Protein AF-A0ABD0P3U5-F1 (afdb_monomer_lite)

Organism: Cirrhinus mrigala (NCBI:txid683832)

InterPro domains:
  IPR001300 Peptidase C2, calpain, catalytic domain [PF00648] (1-49)
  IPR038765 Papain-like cysteine peptidase superfamily [SSF54001] (1-49)

Structure (mmCIF, N/CA/C/O backbone):
data_AF-A0ABD0P3U5-F1
#
_entry.id   AF-A0ABD0P3U5-F1
#
loop_
_atom_site.group_PDB
_atom_site.id
_atom_site.type_symbol
_atom_site.label_atom_id
_atom_site.label_alt_id
_atom_site.label_comp_id
_atom_site.label_asym_id
_atom_site.label_entity_id
_atom_site.label_seq_id
_atom_site.pdbx_PDB_ins_code
_atom_site.Cartn_x
_atom_site.Cartn_y
_atom_site.Cartn_z
_atom_si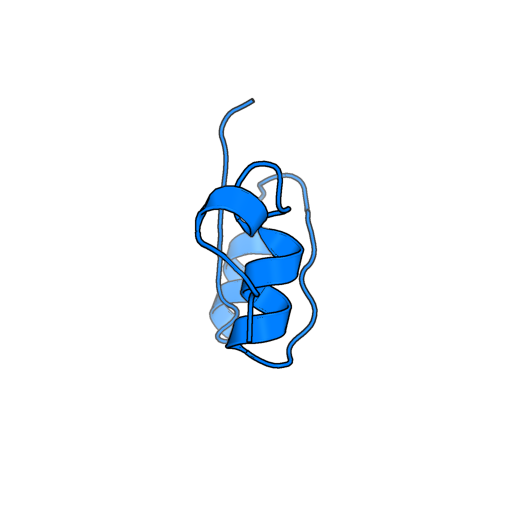te.occupancy
_atom_site.B_iso_or_equiv
_atom_site.auth_seq_id
_atom_site.auth_comp_id
_atom_site.auth_asym_id
_atom_site.auth_atom_id
_atom_site.pdbx_PDB_model_num
ATOM 1 N N . LEU A 1 1 ? 5.800 -5.318 -17.280 1.00 63.75 1 LEU A N 1
ATOM 2 C CA . LEU A 1 1 ? 7.159 -5.819 -16.965 1.00 63.75 1 LEU A CA 1
ATOM 3 C C . LEU A 1 1 ? 8.102 -4.631 -17.076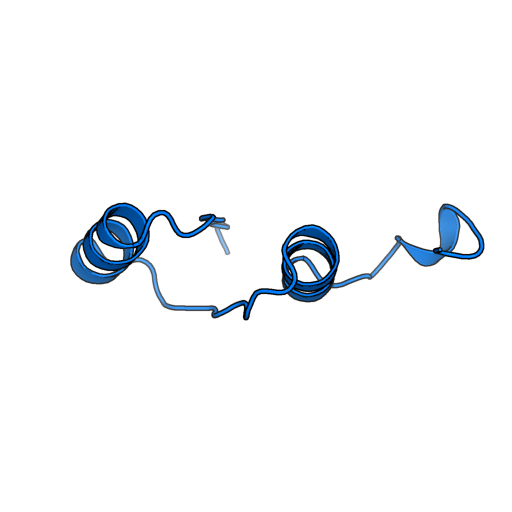 1.00 63.75 1 LEU A C 1
ATOM 5 O O . LEU A 1 1 ? 8.208 -4.057 -18.153 1.00 63.75 1 LEU A O 1
ATOM 9 N N . ILE A 1 2 ? 8.643 -4.176 -15.947 1.00 81.88 2 ILE A N 1
ATOM 10 C CA . ILE A 1 2 ? 9.411 -2.929 -15.858 1.00 81.88 2 ILE A CA 1
ATOM 11 C C . ILE A 1 2 ? 10.760 -3.129 -16.572 1.00 81.88 2 ILE A C 1
ATOM 13 O O . ILE A 1 2 ? 11.476 -4.086 -16.288 1.00 81.88 2 ILE A O 1
ATOM 17 N N . GLY A 1 3 ? 11.080 -2.255 -17.533 1.00 86.75 3 GLY A N 1
ATOM 18 C CA . GLY A 1 3 ? 12.154 -2.460 -18.520 1.00 86.75 3 GLY A CA 1
ATOM 19 C C . GLY A 1 3 ? 13.593 -2.433 -17.983 1.00 86.75 3 GLY A C 1
ATOM 20 O O . GLY A 1 3 ? 14.515 -2.794 -18.709 1.00 86.75 3 GLY A O 1
ATOM 21 N N . SER A 1 4 ? 13.807 -2.010 -16.735 1.00 91.31 4 SER A N 1
ATOM 22 C CA . SER A 1 4 ? 15.096 -2.055 -16.030 1.00 91.31 4 SER A CA 1
ATOM 23 C C . SER A 1 4 ? 14.891 -1.804 -14.532 1.00 91.31 4 SER A C 1
ATOM 25 O O . SER A 1 4 ? 13.959 -1.100 -14.152 1.00 91.31 4 SER A O 1
ATOM 27 N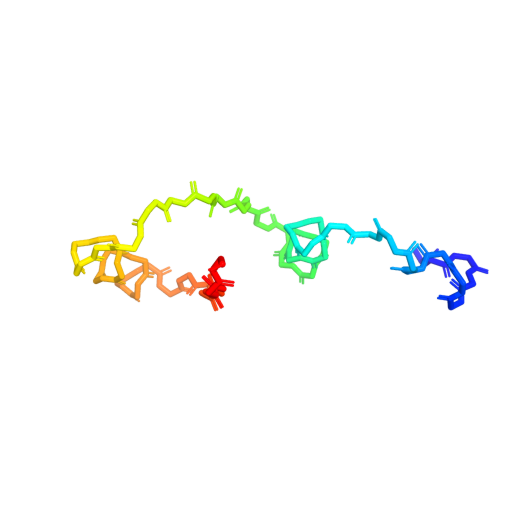 N . TYR A 1 5 ? 15.793 -2.281 -13.667 1.00 88.19 5 TYR A N 1
ATOM 28 C CA . TYR A 1 5 ? 15.782 -1.929 -12.237 1.00 88.19 5 TYR A CA 1
ATOM 29 C C . TYR A 1 5 ? 15.850 -0.414 -11.999 1.00 88.19 5 TYR A C 1
ATOM 31 O O . TYR A 1 5 ? 15.258 0.091 -11.048 1.00 88.19 5 TYR A O 1
ATOM 39 N N . GLY A 1 6 ? 16.527 0.327 -12.886 1.00 91.94 6 GLY A N 1
ATOM 40 C CA . GLY A 1 6 ? 16.588 1.788 -12.816 1.00 91.94 6 GLY A CA 1
ATOM 41 C C . GLY A 1 6 ? 15.218 2.458 -12.952 1.00 91.94 6 GLY A C 1
ATOM 42 O O . GLY A 1 6 ? 15.009 3.524 -12.382 1.00 91.94 6 GLY A O 1
ATOM 43 N N . SER A 1 7 ? 14.270 1.815 -13.635 1.00 88.56 7 SER A N 1
ATOM 44 C CA . SER A 1 7 ? 12.914 2.332 -13.839 1.00 88.56 7 SER A CA 1
ATOM 45 C C . SER A 1 7 ? 12.042 2.280 -12.581 1.00 88.56 7 SER A C 1
ATOM 47 O O . SER A 1 7 ? 11.019 2.946 -12.544 1.00 88.56 7 SER A O 1
ATOM 49 N N . LEU A 1 8 ? 12.438 1.530 -11.544 1.00 88.69 8 LEU A N 1
ATOM 50 C CA . LEU A 1 8 ? 11.747 1.535 -10.246 1.00 88.69 8 LEU A CA 1
ATOM 51 C C . LEU A 1 8 ? 12.114 2.764 -9.401 1.00 88.69 8 LEU A C 1
ATOM 53 O O . LEU A 1 8 ? 11.405 3.124 -8.461 1.00 88.69 8 LEU A O 1
ATOM 57 N N . LYS A 1 9 ? 13.247 3.410 -9.702 1.00 92.94 9 LYS A N 1
ATOM 58 C CA . LYS A 1 9 ? 13.721 4.563 -8.942 1.00 92.94 9 LYS A CA 1
ATOM 59 C C . LYS A 1 9 ? 12.814 5.766 -9.211 1.00 92.94 9 LYS A C 1
ATOM 61 O O . LYS A 1 9 ? 12.733 6.237 -10.337 1.00 92.94 9 LYS A O 1
ATOM 66 N N . GLY A 1 10 ? 12.199 6.293 -8.153 1.00 90.25 10 GLY A N 1
ATOM 67 C CA . GLY A 1 10 ? 11.262 7.419 -8.239 1.00 90.25 10 GLY A CA 1
ATOM 68 C C . GLY A 1 10 ? 9.812 7.012 -8.516 1.00 90.25 10 GLY A C 1
ATOM 69 O O . GLY A 1 10 ? 8.965 7.894 -8.614 1.00 90.25 10 GLY A O 1
ATOM 70 N N . GLY A 1 11 ? 9.525 5.709 -8.610 1.00 90.19 11 GLY A N 1
ATOM 71 C CA . GLY A 1 11 ? 8.157 5.200 -8.667 1.00 90.19 11 GLY A CA 1
ATOM 72 C C . GLY A 1 11 ? 7.387 5.475 -7.374 1.00 90.19 11 GLY A C 1
ATOM 73 O O . GLY A 1 11 ? 7.976 5.657 -6.300 1.00 90.19 11 GLY A O 1
ATOM 74 N N . ILE A 1 12 ? 6.061 5.509 -7.479 1.00 92.44 12 ILE A N 1
ATOM 75 C CA . ILE A 1 12 ? 5.178 5.798 -6.349 1.00 92.44 12 ILE A CA 1
ATOM 76 C C . ILE A 1 12 ? 4.733 4.475 -5.722 1.00 92.44 12 ILE A C 1
ATOM 78 O O . ILE A 1 12 ? 4.395 3.519 -6.412 1.00 92.44 12 ILE A O 1
ATOM 82 N N . ILE A 1 13 ? 4.699 4.410 -4.392 1.00 93.00 13 ILE A N 1
ATOM 83 C CA . ILE A 1 13 ? 4.324 3.181 -3.675 1.00 93.00 13 ILE A CA 1
ATOM 84 C C . ILE A 1 13 ? 2.895 2.740 -4.024 1.00 93.00 13 ILE A C 1
ATOM 86 O O . ILE A 1 13 ? 2.647 1.545 -4.145 1.00 93.00 13 ILE A O 1
ATOM 90 N N . SER A 1 14 ? 1.974 3.688 -4.232 1.00 94.38 14 SER A N 1
ATOM 91 C CA . SER A 1 14 ? 0.601 3.384 -4.649 1.00 94.38 14 SER A CA 1
ATOM 92 C C . SER A 1 14 ? 0.548 2.656 -5.993 1.00 94.38 14 SER A C 1
ATOM 94 O O . SER A 1 14 ? -0.134 1.645 -6.075 1.00 94.38 14 SER A O 1
ATOM 96 N N . GLU A 1 15 ? 1.337 3.087 -6.984 1.00 95.06 15 GLU A N 1
ATOM 97 C CA . GLU A 1 15 ? 1.426 2.437 -8.302 1.00 95.06 15 GLU A CA 1
ATOM 98 C C . GLU A 1 15 ? 1.861 0.975 -8.153 1.00 95.06 15 GLU A C 1
ATOM 100 O O . GLU A 1 15 ? 1.199 0.065 -8.644 1.00 95.06 15 GLU A O 1
ATOM 105 N N . GLY A 1 16 ? 2.910 0.726 -7.363 1.00 94.06 16 GLY A N 1
ATOM 106 C CA . GLY A 1 16 ? 3.371 -0.637 -7.095 1.00 94.06 16 GLY A CA 1
ATOM 107 C C . GLY A 1 16 ? 2.338 -1.504 -6.361 1.00 94.06 16 GLY A C 1
ATOM 108 O O . GLY A 1 16 ? 2.253 -2.705 -6.617 1.00 94.06 16 GLY A O 1
ATOM 109 N N . MET A 1 17 ? 1.539 -0.924 -5.460 1.00 95.75 17 MET A N 1
ATOM 110 C CA . MET A 1 17 ? 0.466 -1.651 -4.767 1.00 95.75 17 MET A CA 1
ATOM 111 C C . MET A 1 17 ? -0.682 -2.020 -5.714 1.00 95.75 17 MET A C 1
ATOM 113 O O . MET A 1 17 ? -1.228 -3.125 -5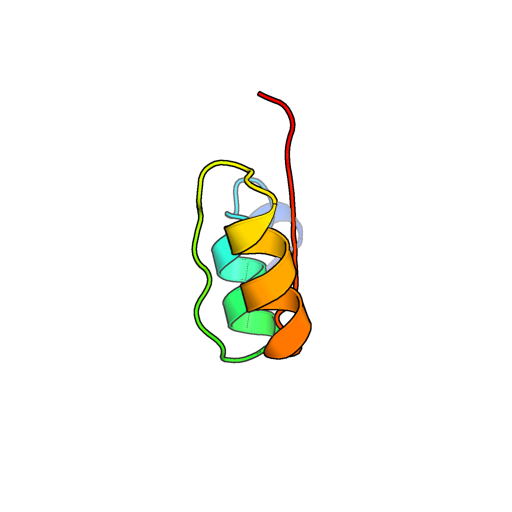.615 1.00 95.75 17 MET A O 1
ATOM 117 N N . GLU A 1 18 ? -1.043 -1.117 -6.623 1.00 96.88 18 GLU A N 1
ATOM 118 C CA . GLU A 1 18 ? -2.100 -1.317 -7.618 1.00 96.88 18 GLU A CA 1
ATOM 119 C C . GLU A 1 18 ? -1.669 -2.343 -8.670 1.00 96.88 18 GLU A C 1
ATOM 121 O O . GLU A 1 18 ? -2.403 -3.299 -8.912 1.00 96.88 18 GLU A O 1
ATOM 126 N N . ASP A 1 19 ? -0.442 -2.248 -9.185 1.00 95.50 19 ASP A N 1
ATOM 127 C CA . ASP A 1 19 ? 0.135 -3.228 -10.114 1.00 95.50 19 ASP A CA 1
ATOM 128 C C . ASP A 1 19 ? 0.216 -4.639 -9.508 1.00 95.50 19 ASP A C 1
ATOM 130 O O . ASP A 1 19 ? 0.011 -5.637 -10.202 1.00 95.50 19 ASP A O 1
ATOM 134 N N . PHE A 1 20 ? 0.517 -4.742 -8.209 1.00 93.50 20 PHE A N 1
ATOM 135 C CA . PHE A 1 20 ? 0.660 -6.030 -7.526 1.00 93.50 20 PHE A CA 1
ATOM 136 C C . PHE A 1 20 ? -0.681 -6.719 -7.242 1.00 93.50 20 PHE A C 1
ATOM 138 O O . PHE A 1 20 ? -0.755 -7.948 -7.226 1.00 93.50 20 PHE A O 1
ATOM 145 N N . THR A 1 21 ? -1.737 -5.944 -6.988 1.00 95.31 21 THR A N 1
ATOM 146 C CA . THR A 1 21 ? -3.029 -6.479 -6.520 1.00 95.31 21 THR A CA 1
ATOM 147 C C . THR A 1 21 ? -4.163 -6.367 -7.532 1.00 95.31 21 THR A C 1
ATOM 149 O O . THR A 1 21 ? -5.172 -7.054 -7.381 1.00 95.31 21 THR A O 1
ATOM 152 N N . GLY A 1 22 ? -4.038 -5.485 -8.526 1.00 96.44 22 GLY A N 1
ATOM 153 C CA . GLY A 1 22 ? -5.145 -5.030 -9.370 1.00 96.44 22 GLY A CA 1
ATOM 154 C C . GLY A 1 22 ? -6.199 -4.197 -8.621 1.00 96.44 22 GLY A C 1
ATOM 155 O O . GLY A 1 22 ? -7.289 -3.983 -9.149 1.00 96.44 22 GLY A O 1
ATOM 156 N N . GLY A 1 23 ? -5.918 -3.790 -7.377 1.00 95.19 23 GLY A N 1
ATOM 157 C CA . GLY A 1 23 ? -6.800 -2.983 -6.533 1.00 95.19 23 GLY A CA 1
ATOM 158 C C . GLY A 1 23 ? -6.636 -1.477 -6.754 1.00 95.19 23 GLY A C 1
ATOM 159 O O . GLY A 1 23 ? -5.974 -1.048 -7.690 1.00 95.19 23 GLY A O 1
ATOM 160 N N . ILE A 1 24 ? -7.238 -0.679 -5.865 1.00 96.00 24 ILE A N 1
ATOM 161 C CA . ILE A 1 24 ? -7.126 0.789 -5.869 1.00 96.00 24 ILE A CA 1
ATOM 162 C C . ILE A 1 24 ? -6.451 1.237 -4.573 1.00 96.00 24 ILE A C 1
ATOM 164 O O . ILE A 1 24 ? -6.901 0.868 -3.480 1.00 96.00 24 ILE A O 1
ATOM 168 N N . ALA A 1 25 ? -5.392 2.036 -4.686 1.00 96.06 25 ALA A N 1
ATOM 169 C CA . ALA A 1 25 ? -4.664 2.568 -3.541 1.00 96.06 25 ALA A CA 1
ATOM 170 C C . ALA A 1 25 ? -5.220 3.936 -3.105 1.00 96.06 25 ALA A C 1
ATOM 172 O O . ALA A 1 25 ? -5.465 4.825 -3.918 1.00 96.06 25 ALA A O 1
ATOM 173 N N . TYR A 1 26 ? -5.375 4.134 -1.792 1.00 94.12 26 TYR A N 1
ATOM 174 C CA . TYR A 1 26 ? -5.834 5.398 -1.205 1.00 94.12 26 TYR A CA 1
ATOM 175 C C . TYR A 1 26 ? -4.888 5.856 -0.095 1.00 94.12 26 TYR A C 1
ATOM 177 O O . TYR A 1 26 ? -4.457 5.051 0.729 1.00 94.12 26 TYR A O 1
ATOM 185 N N . SER A 1 27 ? -4.615 7.161 -0.038 1.00 93.88 27 SER A N 1
ATOM 186 C CA . SER A 1 27 ? -3.855 7.784 1.050 1.00 93.88 27 SER A CA 1
ATOM 187 C C . SER A 1 27 ? -4.790 8.585 1.950 1.00 93.88 27 SER A C 1
ATOM 189 O O . SER A 1 27 ? -5.582 9.400 1.473 1.00 93.88 27 SER A O 1
ATOM 191 N N . LEU A 1 28 ? -4.725 8.328 3.254 1.00 93.31 28 LEU A N 1
ATOM 192 C CA . LEU A 1 28 ? -5.595 8.927 4.262 1.00 93.31 28 LEU A CA 1
ATOM 193 C C . LEU A 1 28 ? -4.763 9.290 5.501 1.00 93.31 28 LEU A C 1
ATOM 195 O O . LEU A 1 28 ? -3.842 8.547 5.845 1.00 93.31 28 LEU A O 1
ATOM 199 N N . PRO A 1 29 ? -5.102 10.376 6.222 1.00 94.38 29 PRO A N 1
ATOM 200 C CA . PRO A 1 29 ? -4.524 10.642 7.533 1.00 94.38 29 PRO A CA 1
ATOM 201 C C . PRO A 1 29 ? -4.734 9.458 8.484 1.00 94.38 29 PRO A C 1
ATOM 203 O O . PRO A 1 29 ? -5.820 8.868 8.537 1.00 94.38 29 PRO A O 1
ATOM 206 N N . VAL A 1 30 ? -3.702 9.128 9.263 1.00 93.81 30 VAL A N 1
ATOM 207 C CA . VAL A 1 30 ? -3.750 7.995 10.191 1.00 93.81 30 VAL A CA 1
ATOM 208 C C . VAL A 1 30 ? -4.801 8.257 11.270 1.00 93.81 30 VAL A C 1
ATOM 210 O O . VAL A 1 30 ? -4.705 9.201 12.050 1.00 93.81 30 VAL A O 1
ATOM 213 N N . SER A 1 31 ? -5.813 7.393 11.325 1.00 95.81 31 SER A N 1
ATOM 214 C CA . SER A 1 31 ? -6.821 7.372 12.385 1.00 95.81 31 SER A CA 1
ATOM 215 C C . SER A 1 31 ? -7.216 5.934 12.701 1.00 95.81 31 SER A C 1
ATOM 217 O O . SER A 1 31 ? -7.203 5.071 11.819 1.00 95.81 31 SER A O 1
ATOM 219 N N . SER A 1 32 ? -7.616 5.672 13.948 1.00 96.06 32 SER A N 1
ATOM 220 C CA . SER A 1 32 ? -8.070 4.342 14.379 1.00 96.06 32 SER A CA 1
ATOM 221 C C . SER A 1 32 ? -9.201 3.816 13.493 1.00 96.06 32 SER A C 1
ATOM 223 O O . SER A 1 32 ? -9.156 2.676 13.040 1.00 96.06 32 SER A O 1
ATOM 225 N N . ARG A 1 33 ? -10.167 4.681 13.156 1.00 95.31 33 ARG A N 1
ATOM 226 C CA . ARG A 1 33 ? -11.306 4.334 12.299 1.00 95.31 33 ARG A CA 1
ATOM 227 C C . ARG A 1 33 ? -10.876 3.900 10.895 1.00 95.31 33 ARG A C 1
ATOM 229 O O . ARG A 1 33 ? -11.436 2.938 10.376 1.00 95.31 33 ARG A O 1
ATOM 236 N N . ALA A 1 34 ? -9.901 4.581 10.291 1.00 93.88 34 ALA A N 1
ATOM 237 C CA . ALA A 1 34 ? -9.395 4.224 8.965 1.00 93.88 34 ALA A CA 1
ATOM 238 C C . ALA A 1 34 ? -8.683 2.861 8.977 1.00 93.88 34 ALA A C 1
ATOM 240 O O . ALA A 1 34 ? -8.948 2.027 8.113 1.00 93.88 34 ALA A O 1
ATOM 241 N N . ILE A 1 35 ? -7.857 2.601 9.997 1.00 95.25 35 ILE A N 1
ATOM 242 C CA . ILE A 1 35 ? -7.138 1.326 10.150 1.00 95.25 35 ILE A CA 1
ATOM 243 C C . ILE A 1 35 ? -8.125 0.170 10.341 1.00 95.25 35 ILE A C 1
ATOM 245 O O . ILE A 1 35 ? -8.037 -0.839 9.642 1.00 95.25 35 ILE A O 1
ATOM 249 N N . THR A 1 36 ? -9.099 0.318 11.245 1.00 97.31 36 THR A N 1
ATOM 250 C CA . THR A 1 36 ? -10.105 -0.725 11.495 1.00 97.31 36 THR A CA 1
ATOM 251 C C . THR A 1 36 ? -10.931 -1.026 10.246 1.00 97.31 36 THR A C 1
ATOM 253 O O . THR A 1 36 ? -11.156 -2.193 9.930 1.00 97.31 36 THR A O 1
ATOM 256 N N . ALA A 1 37 ? -11.357 0.004 9.506 1.00 95.81 37 ALA A N 1
ATOM 257 C CA . ALA A 1 37 ? -12.137 -0.175 8.283 1.00 95.81 37 ALA A CA 1
ATOM 258 C C . ALA A 1 37 ? -11.346 -0.897 7.181 1.00 95.81 37 ALA A C 1
ATOM 260 O O . ALA A 1 37 ? -11.901 -1.744 6.479 1.00 95.81 37 ALA A O 1
ATOM 261 N N . ALA A 1 38 ? -10.060 -0.580 7.038 1.00 95.50 38 ALA A N 1
ATOM 262 C CA . ALA A 1 38 ? -9.193 -1.212 6.056 1.00 95.50 38 ALA A CA 1
ATOM 263 C C . ALA A 1 38 ? -8.887 -2.676 6.413 1.00 95.50 38 ALA A C 1
ATOM 265 O O . ALA A 1 38 ? -8.974 -3.548 5.547 1.00 95.50 38 ALA A O 1
ATOM 266 N N . LEU A 1 39 ? -8.633 -2.968 7.694 1.00 95.50 39 LEU A N 1
ATOM 267 C CA . LEU A 1 39 ? -8.399 -4.333 8.169 1.00 95.50 39 LEU A CA 1
ATOM 268 C C . LEU A 1 39 ? -9.643 -5.218 8.004 1.00 95.50 39 LEU A C 1
ATOM 270 O O . LEU A 1 39 ? -9.534 -6.350 7.541 1.00 95.50 39 LEU A O 1
ATOM 274 N N . ALA A 1 40 ? -10.834 -4.685 8.300 1.00 97.88 40 ALA A N 1
ATOM 275 C CA . ALA A 1 40 ? -12.103 -5.394 8.110 1.00 97.88 40 ALA A CA 1
ATOM 276 C C . ALA A 1 40 ? -12.374 -5.774 6.641 1.00 97.88 40 ALA A C 1
ATOM 278 O O . ALA A 1 40 ? -13.127 -6.707 6.373 1.00 97.88 40 ALA A O 1
ATOM 279 N N . ARG A 1 41 ? -11.761 -5.058 5.690 1.00 95.75 41 ARG A N 1
ATOM 280 C CA . ARG A 1 41 ? -11.847 -5.316 4.244 1.00 95.75 41 ARG A CA 1
ATOM 281 C C . ARG A 1 41 ? -10.670 -6.123 3.698 1.00 95.75 41 ARG A C 1
ATOM 283 O O . ARG A 1 41 ? -10.556 -6.250 2.482 1.00 95.75 41 ARG A O 1
ATOM 290 N N . SER A 1 42 ? -9.780 -6.628 4.557 1.00 95.50 42 SER A N 1
ATOM 291 C CA . SER A 1 42 ? -8.525 -7.281 4.150 1.00 95.50 42 SER A CA 1
ATOM 292 C C . SER A 1 42 ? -7.674 -6.429 3.193 1.00 95.50 42 SER A C 1
ATOM 294 O O . SER A 1 42 ? -6.997 -6.952 2.313 1.00 95.50 42 SER A O 1
ATOM 296 N N . SER A 1 43 ? -7.719 -5.102 3.348 1.00 96.06 43 SER A N 1
ATOM 297 C CA . SER A 1 43 ? -6.916 -4.187 2.536 1.00 96.06 43 SER A CA 1
ATOM 298 C C . SER A 1 43 ? -5.438 -4.294 2.906 1.00 96.06 43 SER A C 1
ATOM 300 O O . SER A 1 43 ? -5.097 -4.404 4.085 1.00 96.06 43 SER A O 1
ATOM 302 N N . LEU A 1 44 ? -4.553 -4.168 1.914 1.00 96.06 44 LEU A N 1
ATOM 303 C CA . LEU A 1 44 ? -3.135 -3.933 2.177 1.00 96.06 44 LEU A CA 1
ATOM 304 C C . LEU A 1 44 ? -2.957 -2.534 2.776 1.00 96.06 44 LEU A C 1
ATOM 306 O O . LEU A 1 44 ? -3.524 -1.564 2.270 1.00 96.06 44 LEU A O 1
ATOM 310 N N . LEU A 1 45 ? -2.186 -2.446 3.861 1.00 94.88 45 LEU A N 1
ATOM 311 C CA . LEU A 1 45 ? -1.925 -1.202 4.579 1.00 94.88 45 LEU A CA 1
ATOM 312 C C . LEU A 1 45 ? -0.448 -0.826 4.485 1.00 94.88 45 LEU A C 1
ATOM 314 O O . LEU A 1 45 ? 0.422 -1.663 4.710 1.00 94.88 45 LEU A O 1
ATOM 318 N N . SER A 1 46 ? -0.185 0.453 4.228 1.00 93.88 46 SER A N 1
ATOM 319 C CA . SER A 1 46 ? 1.142 1.056 4.330 1.00 93.88 46 SER A CA 1
ATOM 320 C C . SER A 1 46 ? 1.030 2.403 5.039 1.00 93.88 46 SER A C 1
ATOM 322 O O . SER A 1 46 ? 0.096 3.159 4.777 1.00 93.88 46 SER A O 1
ATOM 324 N N . CYS A 1 47 ? 1.979 2.709 5.923 1.00 93.38 47 CYS A N 1
ATOM 325 C CA . CYS A 1 47 ? 2.023 3.954 6.691 1.00 93.38 47 CYS A CA 1
ATOM 326 C C . CYS A 1 47 ? 3.438 4.535 6.658 1.00 93.38 47 CYS A C 1
ATOM 328 O O . CYS A 1 47 ? 4.413 3.790 6.738 1.00 93.38 47 CYS A O 1
ATOM 330 N N . PHE A 1 48 ? 3.542 5.862 6.603 1.00 90.69 48 PHE A N 1
ATOM 331 C CA . PHE A 1 48 ? 4.814 6.584 6.599 1.00 90.69 48 PHE A CA 1
ATOM 332 C C . PHE A 1 48 ? 4.772 7.711 7.626 1.00 90.69 48 PHE A C 1
ATOM 334 O O . PHE A 1 48 ? 3.722 8.313 7.853 1.00 90.69 48 PHE A O 1
ATOM 341 N N . ILE A 1 49 ? 5.917 7.974 8.249 1.00 89.88 49 ILE A N 1
ATOM 342 C CA . ILE A 1 49 ? 6.122 9.149 9.097 1.00 89.88 49 ILE A CA 1
ATOM 343 C C . ILE A 1 49 ? 6.615 10.266 8.179 1.00 89.88 49 ILE A C 1
ATOM 345 O O . ILE A 1 49 ? 7.454 10.010 7.315 1.00 89.88 4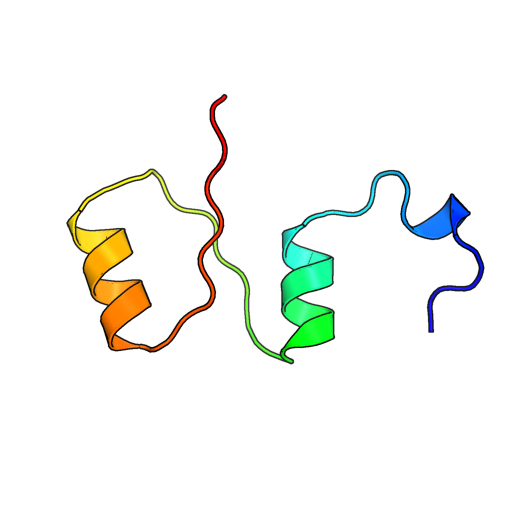9 ILE A O 1
ATOM 349 N N . HIS A 1 50 ? 6.055 11.460 8.345 1.00 80.19 50 HIS A N 1
ATOM 350 C CA . HIS A 1 50 ? 6.426 12.641 7.574 1.00 80.19 50 HIS A CA 1
ATOM 351 C C . HIS A 1 50 ? 7.538 13.424 8.272 1.00 80.19 50 HIS A C 1
ATOM 353 O O . HIS A 1 50 ? 7.458 13.546 9.517 1.00 80.19 50 HIS A O 1
#

Sequence (50 aa):
LIGSYGSLKGGIISEGMEDFTGGIAYSLPVSSRA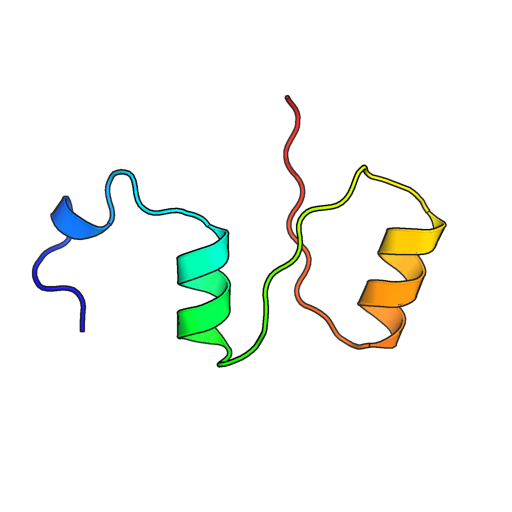ITAALARSSLLSCFIH

Secondary structure (DSSP, 8-state):
--S-GGGGTT--HHHHHHHHHSS--------HHHHHHHHHTT--------

pLDDT: mean 92.76, std 5.45, range [63.75, 97.88]

Foldseek 3Di:
DQPDPVSCVPDDVQVVLCVVPVDHDDDDPDDPVVVVVCVVVVHDDDDDDD

Radius of gyration: 13.2 Å; chains: 1; bounding box: 29×20×33 Å